Protein AF-A0A9D6DUD5-F1 (afdb_monomer_lite)

Foldseek 3Di:
DVCLLVDPPHDDQPCKDFPDWDDDAQKIKTKIKRADQLFALVQAPLPCQLQVQAPFWDQQVLVVSPDIGGQWADNDCPDPPSGIGGNQVRDPCNPHCPDCSSCVRDPSSRRHPPDHMDIDIDIGRDDDDDPDDDDDDPVVVPD

Structure (mmCIF, N/CA/C/O backbone):
data_AF-A0A9D6DUD5-F1
#
_entry.id   AF-A0A9D6DUD5-F1
#
loop_
_atom_site.group_PDB
_atom_site.id
_atom_site.type_symbol
_atom_site.label_atom_id
_atom_site.label_alt_id
_atom_site.label_comp_id
_atom_site.label_asym_id
_atom_site.label_entity_id
_atom_site.label_seq_id
_atom_site.pdbx_PDB_ins_code
_atom_site.Cartn_x
_atom_site.Cartn_y
_atom_site.Cartn_z
_atom_site.occupancy
_atom_site.B_iso_or_equiv
_atom_site.auth_seq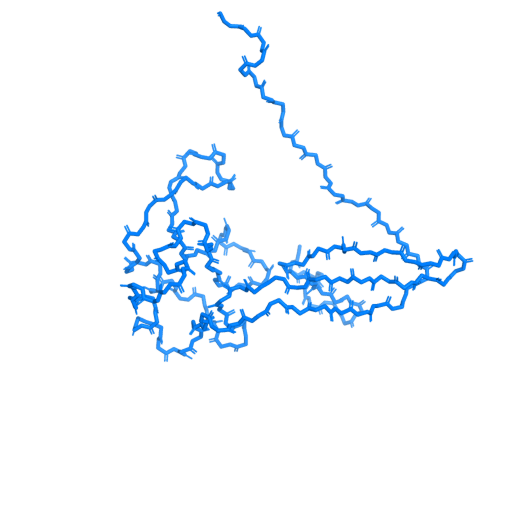_id
_atom_site.auth_comp_id
_atom_site.auth_asym_id
_atom_site.auth_atom_id
_atom_site.pdbx_PDB_model_num
ATOM 1 N N . MET A 1 1 ? 4.918 11.087 9.943 1.00 66.81 1 MET A N 1
ATOM 2 C CA . MET A 1 1 ? 4.471 9.670 9.914 1.00 66.81 1 MET A CA 1
ATOM 3 C C . MET A 1 1 ? 5.395 8.734 10.680 1.00 66.81 1 MET A C 1
ATOM 5 O O . MET A 1 1 ? 4.871 7.826 11.308 1.00 66.81 1 MET A O 1
ATOM 9 N N . LEU A 1 2 ? 6.722 8.928 10.656 1.00 81.88 2 LEU A N 1
ATOM 10 C CA . LEU A 1 2 ? 7.654 8.048 11.377 1.00 81.88 2 LEU A CA 1
ATOM 11 C C . LEU A 1 2 ? 7.324 7.927 12.876 1.00 81.88 2 LEU A C 1
ATOM 13 O O . LEU A 1 2 ? 7.267 6.811 13.381 1.00 81.88 2 LEU A O 1
ATOM 17 N N . ASP A 1 3 ? 7.040 9.047 13.546 1.00 88.69 3 ASP A N 1
ATOM 18 C CA . ASP A 1 3 ? 6.710 9.050 14.980 1.00 88.69 3 ASP A CA 1
ATOM 19 C C . ASP A 1 3 ? 5.401 8.314 15.268 1.00 88.69 3 ASP A C 1
ATOM 21 O O . ASP A 1 3 ? 5.357 7.445 16.133 1.00 88.69 3 ASP A O 1
ATOM 25 N N . ALA A 1 4 ? 4.357 8.584 14.477 1.00 88.00 4 ALA A N 1
ATOM 26 C CA . ALA A 1 4 ? 3.078 7.884 14.584 1.00 88.00 4 ALA A CA 1
ATOM 27 C C . ALA A 1 4 ? 3.239 6.365 14.400 1.00 88.00 4 ALA A C 1
ATOM 29 O O . ALA A 1 4 ? 2.611 5.598 15.117 1.00 88.00 4 ALA A O 1
ATOM 30 N N . GLY A 1 5 ? 4.115 5.925 13.488 1.00 85.38 5 GLY A N 1
ATOM 31 C CA . GLY A 1 5 ? 4.382 4.503 13.252 1.00 85.38 5 GLY A CA 1
ATOM 32 C C . GLY A 1 5 ? 5.173 3.804 14.359 1.00 85.38 5 GLY A C 1
ATOM 33 O O . GLY A 1 5 ? 5.270 2.582 14.344 1.00 85.38 5 GLY A O 1
ATOM 34 N N . ARG A 1 6 ? 5.748 4.557 15.303 1.00 88.50 6 ARG A N 1
ATOM 35 C CA . ARG A 1 6 ? 6.492 4.035 16.462 1.00 88.50 6 ARG A CA 1
ATOM 36 C C . ARG A 1 6 ? 5.762 4.261 17.786 1.00 88.50 6 ARG A C 1
ATOM 38 O O . ARG A 1 6 ? 6.257 3.840 18.828 1.00 88.50 6 ARG A O 1
ATOM 45 N N . HIS A 1 7 ? 4.624 4.949 17.766 1.00 94.81 7 HIS A N 1
ATOM 46 C CA . HIS A 1 7 ? 3.936 5.349 18.982 1.00 94.81 7 HIS A CA 1
ATOM 47 C C . HIS A 1 7 ? 3.155 4.165 19.586 1.00 94.81 7 HIS A C 1
ATOM 49 O O . HIS A 1 7 ? 2.334 3.569 18.893 1.00 94.81 7 HIS A O 1
ATOM 55 N N . PRO A 1 8 ? 3.326 3.842 20.882 1.00 95.50 8 PRO A N 1
ATOM 56 C CA . PRO A 1 8 ? 2.760 2.628 21.486 1.00 95.50 8 PRO A CA 1
ATOM 57 C C . PRO A 1 8 ? 1.226 2.625 21.576 1.00 95.50 8 PRO A C 1
ATOM 59 O O . PRO A 1 8 ? 0.620 1.566 21.701 1.00 95.50 8 PRO A O 1
ATOM 62 N N . LEU A 1 9 ? 0.594 3.802 21.521 1.00 96.31 9 LEU A N 1
ATOM 63 C CA . LEU A 1 9 ? -0.869 3.961 21.562 1.00 96.31 9 LEU A CA 1
ATOM 64 C C . LEU A 1 9 ? -1.499 4.207 20.182 1.00 96.31 9 LEU A C 1
ATOM 66 O O . LEU A 1 9 ? -2.682 4.528 20.108 1.00 96.31 9 LEU A O 1
ATOM 70 N N . ILE A 1 10 ? -0.721 4.123 19.098 1.00 94.62 10 ILE A N 1
ATOM 71 C CA . ILE A 1 10 ? -1.222 4.332 17.736 1.00 94.62 10 ILE A CA 1
ATOM 72 C C . ILE A 1 10 ? -0.978 3.060 16.930 1.00 94.62 10 ILE A C 1
ATOM 74 O O . ILE A 1 10 ? 0.158 2.664 16.693 1.00 94.62 10 ILE A O 1
ATOM 78 N N . GLU A 1 11 ? -2.060 2.443 16.463 1.00 93.50 11 GLU A N 1
ATOM 79 C CA . GLU A 1 11 ? -1.996 1.373 15.472 1.00 93.50 11 GLU A CA 1
ATOM 80 C C . GLU A 1 11 ? -2.229 1.965 14.074 1.00 93.50 11 GLU A C 1
ATOM 82 O O . GLU A 1 11 ? -3.276 2.555 13.809 1.00 93.50 11 GLU A O 1
ATOM 87 N N . ILE A 1 12 ? -1.261 1.808 13.163 1.00 92.75 12 ILE A N 1
ATOM 88 C CA . ILE A 1 12 ? -1.400 2.258 11.772 1.00 92.75 12 ILE A CA 1
ATOM 89 C C . ILE A 1 12 ? -1.871 1.100 10.892 1.00 92.75 12 ILE A C 1
ATOM 91 O O . ILE A 1 12 ? -1.138 0.143 10.642 1.00 92.75 12 ILE A O 1
ATOM 95 N N . LEU A 1 13 ? -3.073 1.243 10.337 1.00 94.00 13 LEU A N 1
ATOM 96 C CA . LEU A 1 13 ? -3.639 0.320 9.358 1.00 94.00 13 LEU A CA 1
ATOM 97 C C . LEU A 1 13 ? -3.473 0.892 7.950 1.00 94.00 13 LEU A C 1
ATOM 99 O O . LEU A 1 13 ? -4.304 1.646 7.455 1.00 94.00 13 LEU A O 1
ATOM 103 N N . THR A 1 14 ? -2.362 0.554 7.302 1.00 94.12 14 THR A N 1
ATOM 104 C CA . THR A 1 14 ? -2.125 0.928 5.899 1.00 94.12 14 THR A CA 1
ATOM 105 C C . THR A 1 14 ? -2.809 -0.037 4.932 1.00 94.12 14 THR A C 1
ATOM 107 O O . THR A 1 14 ? -3.154 -1.159 5.313 1.00 94.12 14 THR A O 1
ATOM 110 N N . CYS A 1 15 ? -3.016 0.400 3.682 1.00 94.75 15 CYS A N 1
ATOM 111 C CA . CYS A 1 15 ? -3.799 -0.344 2.683 1.00 94.75 15 CYS A CA 1
ATOM 112 C C . CYS A 1 15 ? -5.164 -0.774 3.240 1.00 94.75 15 CYS A C 1
ATOM 114 O O . CYS A 1 15 ? -5.612 -1.885 2.988 1.00 94.75 15 CYS A O 1
ATOM 116 N N . SER A 1 16 ? -5.773 0.071 4.072 1.00 96.69 16 SER A N 1
ATOM 117 C CA . SER A 1 16 ? -7.007 -0.249 4.773 1.00 96.69 16 SER A CA 1
ATOM 118 C C . SER A 1 16 ? -8.045 0.843 4.567 1.00 96.69 16 SER A C 1
ATOM 120 O O . SER A 1 16 ? -7.693 2.017 4.480 1.00 96.69 16 SER A O 1
ATOM 122 N N . GLU A 1 17 ? -9.312 0.452 4.513 1.00 97.06 17 GLU A N 1
ATOM 123 C CA . GLU A 1 17 ? -10.449 1.344 4.300 1.00 97.06 17 GLU A CA 1
ATOM 124 C C . GLU A 1 17 ? -11.580 1.036 5.286 1.00 97.06 17 GLU A C 1
ATOM 126 O O . GLU A 1 17 ? -11.777 -0.110 5.700 1.00 97.06 17 GLU A O 1
ATOM 131 N N . LEU A 1 18 ? -12.319 2.068 5.696 1.00 96.88 18 LEU A N 1
ATOM 132 C CA . LEU A 1 18 ? -13.511 1.907 6.524 1.00 96.88 18 LEU A CA 1
ATOM 133 C C . LEU A 1 18 ? -14.672 1.446 5.634 1.00 96.88 18 LEU A C 1
ATOM 135 O O . LEU A 1 18 ? -15.123 2.198 4.779 1.00 96.88 18 LEU A O 1
ATOM 139 N N . VAL A 1 19 ? -15.166 0.228 5.856 1.00 97.44 19 VAL A N 1
ATOM 140 C CA . VAL A 1 19 ? -16.267 -0.364 5.073 1.00 97.44 19 VAL A CA 1
ATOM 141 C C . VAL A 1 19 ? -17.622 -0.071 5.701 1.00 97.44 19 VAL A C 1
ATOM 143 O O . VAL A 1 19 ? -18.601 0.170 5.002 1.00 97.44 19 VAL A O 1
ATOM 146 N N . ALA A 1 20 ? -17.694 -0.112 7.030 1.00 97.25 20 ALA A N 1
ATOM 147 C CA . ALA A 1 20 ? -18.931 0.139 7.753 1.00 97.25 20 ALA A CA 1
ATOM 148 C C . ALA A 1 20 ? -18.646 0.735 9.128 1.00 97.25 20 ALA A C 1
ATOM 150 O O . ALA A 1 20 ? -17.660 0.384 9.781 1.00 97.25 20 ALA A O 1
ATOM 151 N N . LEU A 1 21 ? -19.549 1.593 9.588 1.00 96.81 21 LEU A N 1
ATOM 152 C CA . LEU A 1 21 ? -19.550 2.140 10.935 1.00 96.81 21 LEU A CA 1
ATOM 153 C C . LEU A 1 21 ? -20.958 1.989 11.507 1.00 96.81 21 LEU A C 1
ATOM 155 O O . LEU A 1 21 ? -21.922 2.473 10.919 1.00 96.81 21 LEU A O 1
ATOM 159 N N . HIS A 1 22 ? -21.071 1.295 12.635 1.00 96.25 22 HIS A N 1
ATOM 160 C CA . HIS A 1 22 ? -22.341 1.080 13.326 1.00 96.25 22 HIS A CA 1
ATOM 161 C C . HIS A 1 22 ? -22.270 1.571 14.771 1.00 96.25 22 HIS A C 1
ATOM 163 O O . HIS A 1 22 ? -21.193 1.585 15.372 1.00 96.25 22 HIS A O 1
ATOM 169 N N . GLY A 1 23 ? -23.435 1.876 15.342 1.00 93.88 23 GLY A N 1
ATOM 170 C CA . GLY A 1 23 ? -23.580 2.353 16.716 1.00 93.88 23 GLY A CA 1
ATOM 171 C C . GLY A 1 23 ? -23.649 3.875 16.815 1.00 93.88 23 GLY A C 1
ATOM 172 O O . GLY A 1 23 ? -23.555 4.576 15.813 1.00 93.88 23 GLY A O 1
ATOM 173 N N . ASP A 1 24 ? -23.802 4.349 18.047 1.00 92.12 24 ASP A N 1
ATOM 174 C CA . ASP A 1 24 ? -23.926 5.762 18.404 1.00 92.12 24 ASP A CA 1
ATOM 175 C C . ASP A 1 24 ? -22.933 6.112 19.508 1.00 92.12 24 ASP A C 1
ATOM 177 O O . ASP A 1 24 ? -22.438 5.237 20.225 1.00 92.12 24 ASP A O 1
ATOM 181 N N . PHE A 1 25 ? -22.655 7.404 19.677 1.00 91.25 25 PHE A N 1
ATOM 182 C CA . PHE A 1 25 ? -21.762 7.884 20.727 1.00 91.25 25 PHE A CA 1
ATOM 183 C C . PHE A 1 25 ? -22.195 7.368 22.117 1.00 91.25 25 PHE A C 1
ATOM 185 O O . PHE A 1 25 ? -23.374 7.472 22.463 1.00 91.25 25 PHE A O 1
ATOM 192 N N . PRO A 1 26 ? -21.276 6.839 22.954 1.00 91.62 26 PRO A N 1
ATOM 193 C CA . PRO A 1 26 ? -19.819 6.722 22.788 1.00 91.62 26 PRO A CA 1
ATOM 194 C C . PRO A 1 26 ? -19.357 5.312 22.360 1.00 91.62 26 PRO A C 1
ATOM 196 O O . PRO A 1 26 ? -18.281 4.864 22.751 1.00 91.62 26 PRO A O 1
ATOM 199 N N . ARG A 1 27 ? -20.185 4.540 21.650 1.00 96.06 27 ARG A N 1
ATOM 200 C CA . ARG A 1 27 ? -19.913 3.141 21.291 1.00 96.06 27 ARG A CA 1
ATOM 201 C C . ARG A 1 27 ? -20.102 2.902 19.800 1.00 96.06 27 ARG A C 1
ATOM 203 O O . ARG A 1 27 ? -21.173 2.495 19.356 1.00 96.06 27 ARG A O 1
ATOM 210 N N . PHE A 1 28 ? -19.009 3.046 19.060 1.00 96.94 28 PHE A N 1
ATOM 211 C CA . PHE A 1 28 ? -18.952 2.681 17.653 1.00 96.94 28 PHE A CA 1
ATOM 212 C C . PHE A 1 28 ? -18.286 1.321 17.449 1.00 96.94 28 PHE A C 1
ATOM 214 O O . PHE A 1 28 ? -17.345 0.938 18.151 1.00 96.94 28 PHE A O 1
ATOM 221 N N . VAL A 1 29 ? -18.753 0.610 16.428 1.00 97.75 29 VAL A N 1
ATOM 222 C CA . VAL A 1 29 ? -18.107 -0.578 15.878 1.00 97.75 29 VAL A CA 1
ATOM 223 C C . VAL A 1 29 ? -17.755 -0.283 14.425 1.00 97.75 29 VAL A C 1
ATOM 225 O O . VAL A 1 29 ? -18.626 -0.261 13.556 1.00 97.75 29 VAL A O 1
ATOM 228 N N . ALA A 1 30 ? -16.471 -0.039 14.175 1.00 97.38 30 ALA A N 1
ATOM 229 C CA . ALA A 1 30 ? -15.921 0.184 12.847 1.00 97.38 30 ALA A CA 1
ATOM 230 C C . ALA A 1 30 ? -15.493 -1.153 12.231 1.00 97.38 30 ALA A C 1
ATOM 232 O O . ALA A 1 30 ? -14.778 -1.930 12.862 1.00 97.38 30 ALA A O 1
ATOM 233 N N . THR A 1 31 ? -15.907 -1.416 10.997 1.00 98.06 31 THR A N 1
ATOM 234 C CA . THR A 1 31 ? -15.396 -2.522 10.182 1.00 98.06 31 THR A CA 1
ATOM 235 C C . THR A 1 31 ? -14.399 -1.950 9.190 1.00 98.06 31 THR A C 1
ATOM 237 O O . THR A 1 31 ? -14.774 -1.191 8.298 1.00 98.06 31 THR A O 1
ATOM 240 N N . VAL A 1 32 ? -13.129 -2.296 9.370 1.00 97.88 32 VAL A N 1
ATOM 241 C CA . VAL A 1 32 ? -12.018 -1.831 8.539 1.00 97.88 32 VAL A CA 1
ATOM 242 C C . VAL A 1 32 ? -11.510 -3.002 7.712 1.00 97.88 32 VAL A C 1
ATOM 244 O O . VAL A 1 32 ? -11.125 -4.029 8.272 1.00 97.88 32 VAL A O 1
ATOM 247 N N . ARG A 1 33 ? -11.497 -2.848 6.390 1.00 98.25 33 ARG A N 1
ATOM 248 C CA . ARG A 1 33 ? -10.949 -3.832 5.458 1.00 98.25 33 ARG A CA 1
ATOM 249 C C . ARG A 1 33 ? -9.500 -3.510 5.175 1.00 98.25 33 ARG A C 1
ATOM 251 O O . ARG A 1 33 ? -9.209 -2.432 4.674 1.00 98.25 33 ARG A O 1
ATOM 258 N N . LYS A 1 34 ? -8.599 -4.444 5.467 1.00 96.75 34 LYS A N 1
ATOM 259 C CA . LYS A 1 34 ? -7.199 -4.398 5.044 1.00 96.75 34 LYS A CA 1
ATOM 260 C C . LYS A 1 34 ? -7.072 -5.112 3.702 1.00 96.75 34 LYS A C 1
ATOM 262 O O . LYS A 1 34 ? -7.176 -6.337 3.635 1.00 96.75 34 LYS A O 1
ATOM 267 N N . ASN A 1 35 ? -6.843 -4.343 2.645 1.00 96.38 35 ASN A N 1
ATOM 268 C CA . ASN A 1 35 ? -6.594 -4.854 1.307 1.00 96.38 35 ASN A CA 1
ATOM 269 C C . ASN A 1 35 ? -5.187 -5.480 1.225 1.00 96.38 35 ASN A C 1
ATOM 271 O O . ASN A 1 35 ? -4.237 -4.979 1.844 1.00 96.38 35 ASN A O 1
ATOM 275 N N . PRO A 1 36 ? -5.031 -6.597 0.494 1.00 95.50 36 PRO A N 1
ATOM 276 C CA . PRO A 1 36 ? -3.767 -7.310 0.419 1.00 95.50 36 PRO A CA 1
ATOM 277 C C . PRO A 1 36 ? -2.725 -6.474 -0.326 1.00 95.50 36 PRO A C 1
ATOM 279 O O . PRO A 1 36 ? -2.951 -5.989 -1.430 1.00 95.50 36 PRO A O 1
ATOM 282 N N . ARG A 1 37 ? -1.536 -6.348 0.267 1.00 95.44 37 ARG A N 1
ATOM 283 C CA . ARG A 1 37 ? -0.362 -5.754 -0.397 1.00 95.44 37 ARG A CA 1
ATOM 284 C C . ARG A 1 37 ? 0.285 -6.698 -1.412 1.00 95.44 37 ARG A C 1
ATOM 286 O O . ARG A 1 37 ? 1.131 -6.260 -2.187 1.00 95.44 37 ARG A O 1
ATOM 293 N N . PHE A 1 38 ? -0.040 -7.990 -1.328 1.00 96.81 38 PHE A N 1
ATOM 294 C CA . PHE A 1 38 ? 0.658 -9.108 -1.979 1.00 96.81 38 PHE A CA 1
ATOM 295 C C . PHE A 1 38 ? 2.162 -9.189 -1.661 1.00 96.81 38 PHE A C 1
ATOM 297 O O . PHE A 1 38 ? 2.953 -9.817 -2.367 1.00 96.81 38 PHE A O 1
ATOM 304 N N . VAL A 1 39 ? 2.570 -8.511 -0.587 1.00 97.31 39 VAL A N 1
ATOM 305 C CA . VAL A 1 39 ? 3.923 -8.483 -0.046 1.00 97.31 39 VAL A CA 1
ATOM 306 C C . VAL A 1 39 ? 3.805 -8.480 1.472 1.00 97.31 39 VAL A C 1
ATOM 308 O O . VAL A 1 39 ? 3.169 -7.600 2.059 1.00 97.31 39 VAL A O 1
ATOM 311 N N . ARG A 1 40 ? 4.439 -9.461 2.106 1.00 96.25 40 ARG A N 1
ATOM 312 C CA . ARG A 1 40 ? 4.508 -9.619 3.556 1.00 96.25 40 ARG A CA 1
ATOM 313 C C . ARG A 1 40 ? 5.411 -8.558 4.179 1.00 96.25 40 ARG A C 1
ATOM 315 O O . ARG A 1 40 ? 6.618 -8.522 3.929 1.00 96.25 40 ARG A O 1
ATOM 322 N N . GLU A 1 41 ? 4.802 -7.676 4.968 1.00 93.62 41 GLU A N 1
ATOM 323 C CA . GLU A 1 41 ? 5.449 -6.514 5.594 1.00 93.62 41 GLU A CA 1
ATOM 324 C C . GLU A 1 41 ? 6.531 -6.916 6.609 1.00 93.62 41 GLU A C 1
ATOM 326 O O . GLU A 1 41 ? 7.536 -6.227 6.734 1.00 93.62 41 GLU A O 1
ATOM 331 N N . ASP A 1 42 ? 6.358 -8.052 7.284 1.00 94.06 42 ASP A N 1
ATOM 332 C CA . ASP A 1 42 ? 7.279 -8.626 8.271 1.00 94.06 42 ASP A CA 1
ATOM 333 C C . ASP A 1 42 ? 8.565 -9.195 7.650 1.00 94.06 42 ASP A C 1
ATOM 335 O O . ASP A 1 42 ? 9.599 -9.285 8.314 1.00 94.06 42 ASP A O 1
ATOM 339 N N . LEU A 1 43 ? 8.529 -9.559 6.364 1.00 97.00 43 LEU A N 1
ATOM 340 C CA . LEU A 1 43 ? 9.682 -10.127 5.658 1.00 97.00 43 LEU A CA 1
ATOM 341 C C . LEU A 1 43 ? 10.343 -9.169 4.675 1.00 97.00 43 LEU A C 1
ATOM 343 O O . LEU A 1 43 ? 11.531 -9.332 4.367 1.00 97.00 43 LEU A O 1
ATOM 347 N N . CYS A 1 44 ? 9.582 -8.218 4.138 1.00 97.06 44 CYS A N 1
ATOM 348 C CA . CYS A 1 44 ? 10.063 -7.278 3.143 1.00 97.06 44 CYS A CA 1
ATOM 349 C C . CYS A 1 44 ? 11.063 -6.291 3.753 1.00 97.06 44 CYS A C 1
ATOM 351 O O . CYS A 1 44 ? 10.746 -5.534 4.662 1.00 97.06 44 CYS A O 1
ATOM 353 N N . THR A 1 45 ? 12.266 -6.239 3.185 1.00 95.75 45 THR A N 1
ATOM 354 C CA . THR A 1 45 ? 13.325 -5.302 3.596 1.00 95.75 45 THR A CA 1
ATOM 355 C C . THR A 1 45 ? 13.323 -3.996 2.802 1.00 95.75 45 THR A C 1
ATOM 357 O O . THR A 1 45 ? 14.066 -3.077 3.128 1.00 95.75 45 THR A O 1
ATOM 360 N N . GLY A 1 46 ? 12.526 -3.910 1.731 1.00 95.19 46 GLY A N 1
ATOM 361 C CA . GLY A 1 46 ? 12.487 -2.730 0.866 1.00 95.19 46 GLY A CA 1
ATOM 362 C C . GLY A 1 46 ? 13.709 -2.564 -0.048 1.00 95.19 46 GLY A C 1
ATOM 363 O O . GLY A 1 46 ? 13.999 -1.442 -0.449 1.00 95.19 46 GLY A O 1
ATOM 364 N N . CYS A 1 47 ? 14.421 -3.647 -0.392 1.00 95.88 47 CYS A N 1
ATOM 365 C CA . CYS A 1 47 ? 15.650 -3.591 -1.204 1.00 95.88 47 CYS A CA 1
ATOM 366 C C . CYS A 1 47 ? 15.454 -3.163 -2.674 1.00 95.88 47 CYS A C 1
ATOM 368 O O . CYS A 1 47 ? 16.403 -2.715 -3.313 1.00 95.88 47 CYS A O 1
ATOM 370 N N . GLY A 1 48 ? 14.244 -3.313 -3.224 1.00 95.81 48 GLY A N 1
ATOM 371 C CA . GLY A 1 48 ? 13.901 -2.886 -4.587 1.00 95.81 48 GLY A CA 1
ATOM 372 C C . GLY A 1 48 ? 14.287 -3.842 -5.721 1.00 95.81 48 GLY A C 1
ATOM 373 O O . GLY A 1 48 ? 14.063 -3.525 -6.886 1.00 95.81 48 GLY A O 1
ATOM 374 N N . ASP A 1 49 ? 14.808 -5.039 -5.440 1.00 97.62 49 ASP A N 1
ATOM 375 C CA . ASP A 1 49 ? 15.188 -5.983 -6.511 1.00 97.62 49 ASP A CA 1
ATOM 376 C C . ASP A 1 49 ? 13.988 -6.497 -7.312 1.00 97.62 49 ASP A C 1
ATOM 378 O O . ASP A 1 49 ? 14.075 -6.710 -8.520 1.00 97.62 49 ASP A O 1
ATOM 382 N N . CYS A 1 50 ? 12.837 -6.631 -6.654 1.00 97.56 50 CYS A N 1
ATOM 383 C CA . CYS A 1 50 ? 11.587 -7.024 -7.294 1.00 97.56 50 CYS A CA 1
ATOM 384 C C . CYS A 1 50 ? 11.055 -5.974 -8.287 1.00 97.56 50 CYS A C 1
ATOM 386 O O . CYS A 1 50 ? 10.451 -6.339 -9.295 1.00 97.56 50 CYS A O 1
ATOM 388 N N . GLU A 1 51 ? 11.309 -4.689 -8.033 1.00 96.88 51 GLU A N 1
ATOM 389 C CA . GLU A 1 51 ? 10.912 -3.577 -8.900 1.00 96.88 51 GLU A CA 1
ATOM 390 C C . GLU A 1 51 ? 11.739 -3.561 -10.192 1.00 96.88 51 GLU A C 1
ATOM 392 O O . GLU A 1 51 ? 11.179 -3.462 -11.284 1.00 96.88 51 GLU A O 1
ATOM 397 N N . LYS A 1 52 ? 13.060 -3.767 -10.088 1.00 97.12 52 LYS A N 1
ATOM 398 C CA . LYS A 1 52 ? 13.989 -3.789 -11.237 1.00 97.12 52 LYS A CA 1
ATOM 399 C C . LYS A 1 52 ? 13.609 -4.827 -12.295 1.00 97.12 52 LYS A C 1
ATOM 401 O O . LYS A 1 52 ? 13.769 -4.575 -13.484 1.00 97.12 52 LYS A O 1
ATOM 406 N N . VAL A 1 53 ? 13.102 -5.985 -11.866 1.00 97.94 53 VAL A N 1
ATOM 407 C CA . VAL A 1 53 ? 12.749 -7.106 -12.756 1.00 97.94 53 VAL A CA 1
ATOM 408 C C . VAL A 1 53 ? 11.300 -7.071 -13.248 1.00 97.94 53 VAL A C 1
ATOM 410 O O . VAL A 1 53 ? 10.888 -7.947 -14.005 1.00 97.94 53 VAL A O 1
ATOM 413 N N . CYS A 1 5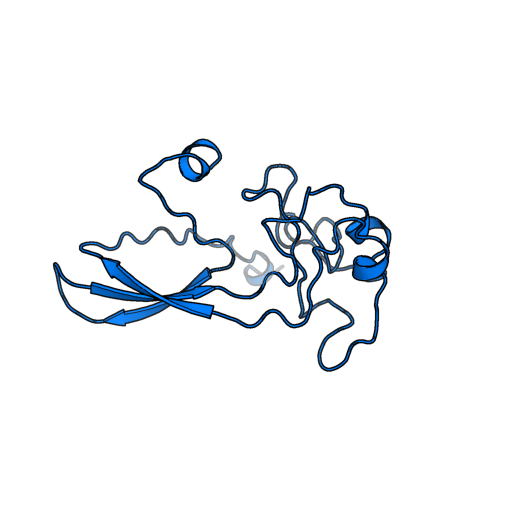4 ? 10.492 -6.106 -12.801 1.00 97.75 54 CYS A N 1
ATOM 414 C CA . CYS A 1 54 ? 9.095 -6.021 -13.203 1.00 97.75 54 CYS A CA 1
ATOM 415 C C . CYS A 1 54 ? 8.977 -5.491 -14.650 1.00 97.75 54 CYS A C 1
ATOM 417 O O . CYS A 1 54 ? 9.432 -4.373 -14.931 1.00 97.75 54 CYS A O 1
ATOM 419 N N . PRO A 1 55 ? 8.342 -6.243 -15.573 1.00 96.69 55 PRO A N 1
ATOM 420 C CA . PRO A 1 55 ? 8.222 -5.821 -16.970 1.00 96.69 55 PRO A CA 1
ATOM 421 C C . PRO A 1 55 ? 7.162 -4.730 -17.178 1.00 96.69 55 PRO A C 1
ATOM 423 O O . PRO A 1 55 ? 7.225 -3.998 -18.159 1.00 96.69 55 PRO A O 1
ATOM 426 N N . VAL A 1 56 ? 6.203 -4.591 -16.256 1.00 97.12 56 VAL A N 1
ATOM 427 C CA . VAL A 1 56 ? 5.106 -3.618 -16.366 1.00 97.12 56 VAL A CA 1
ATOM 428 C C . VAL A 1 56 ? 5.617 -2.201 -16.145 1.00 97.12 56 VAL A C 1
ATOM 430 O O . VAL A 1 56 ? 6.406 -1.961 -15.234 1.00 97.12 56 VAL A O 1
ATOM 433 N N . VAL A 1 57 ? 5.118 -1.255 -16.936 1.00 95.88 57 VAL A N 1
ATOM 434 C CA . VAL A 1 57 ? 5.333 0.182 -16.755 1.00 95.88 57 VAL A CA 1
ATOM 435 C C . VAL A 1 57 ? 3.964 0.858 -16.743 1.00 95.88 57 VAL A C 1
ATOM 437 O O . VAL A 1 57 ? 3.183 0.675 -17.670 1.00 95.88 57 VAL A O 1
ATOM 440 N N . ALA A 1 58 ? 3.667 1.606 -15.685 1.00 94.88 58 ALA A N 1
ATOM 441 C CA . ALA A 1 58 ? 2.398 2.302 -15.479 1.00 94.88 58 ALA A CA 1
ATOM 442 C C . ALA A 1 58 ? 2.656 3.732 -14.973 1.00 94.88 58 ALA A C 1
ATOM 444 O O . ALA A 1 58 ? 3.697 3.968 -14.357 1.00 94.88 58 ALA A O 1
ATOM 445 N N . PRO A 1 59 ? 1.750 4.698 -15.192 1.00 95.12 59 PRO A N 1
ATOM 446 C CA . PRO A 1 59 ? 1.895 6.037 -14.621 1.00 95.12 59 PRO A CA 1
ATOM 447 C C . PRO A 1 59 ? 1.892 5.981 -13.085 1.00 95.12 59 PRO A C 1
ATOM 449 O O . PRO A 1 59 ? 1.162 5.189 -12.483 1.00 95.12 59 PRO A O 1
ATOM 452 N N . ASN A 1 60 ? 2.718 6.805 -12.433 1.00 94.31 60 ASN A N 1
ATOM 453 C CA . ASN A 1 60 ? 2.769 6.905 -10.977 1.00 94.31 60 ASN A CA 1
ATOM 454 C C . ASN A 1 60 ? 1.732 7.919 -10.463 1.00 94.31 60 ASN A C 1
ATOM 456 O O . ASN A 1 60 ? 1.921 9.115 -10.691 1.00 94.31 60 ASN A O 1
ATOM 460 N N . PRO A 1 61 ? 0.691 7.492 -9.720 1.00 91.62 61 PRO A N 1
ATOM 461 C CA . PRO A 1 61 ? -0.295 8.412 -9.159 1.00 91.62 61 PRO A CA 1
ATOM 462 C C . PRO A 1 61 ? 0.319 9.436 -8.198 1.00 91.62 61 PRO A C 1
ATOM 464 O O . PRO A 1 61 ? -0.127 10.576 -8.164 1.00 91.62 61 PRO A O 1
ATOM 467 N N . PHE A 1 62 ? 1.371 9.064 -7.454 1.00 92.50 62 PHE A N 1
ATOM 468 C CA . PHE A 1 62 ? 2.020 9.971 -6.499 1.00 92.50 62 PHE A CA 1
ATOM 469 C C . PHE A 1 62 ? 2.706 11.161 -7.189 1.00 92.50 62 PHE A C 1
ATOM 471 O O . PHE A 1 62 ? 2.649 12.278 -6.689 1.00 92.50 62 PHE A O 1
ATOM 478 N N . ASP A 1 63 ? 3.318 10.939 -8.357 1.00 93.44 63 ASP A N 1
ATOM 479 C CA . ASP A 1 63 ? 3.915 12.001 -9.180 1.00 93.44 63 ASP A CA 1
ATOM 480 C C . ASP A 1 63 ? 2.901 12.592 -10.188 1.00 93.44 63 ASP A C 1
ATOM 482 O O . ASP A 1 63 ? 3.311 13.129 -11.215 1.00 93.44 63 ASP A O 1
ATOM 486 N N . ALA A 1 64 ? 1.587 12.447 -9.963 1.00 91.06 64 ALA A N 1
ATOM 487 C CA . ALA A 1 64 ? 0.529 12.909 -10.873 1.00 91.06 64 ALA A CA 1
ATOM 488 C C . ALA A 1 64 ? 0.702 12.430 -12.336 1.00 91.06 64 ALA A C 1
ATOM 490 O O . ALA A 1 64 ? 0.424 13.154 -13.288 1.00 91.06 64 ALA A O 1
ATOM 491 N N . GLY A 1 65 ? 1.218 11.210 -12.528 1.00 91.50 65 GLY A N 1
ATOM 492 C CA . GLY A 1 65 ? 1.470 10.622 -13.848 1.00 91.50 65 GLY A CA 1
ATOM 493 C C . GLY A 1 65 ? 2.716 11.146 -14.573 1.00 91.50 65 GLY A C 1
ATOM 494 O O . GLY A 1 65 ? 3.024 10.659 -15.657 1.00 91.50 65 GLY A O 1
ATOM 495 N N . LEU A 1 66 ? 3.475 12.073 -13.977 1.00 93.56 66 LEU A N 1
ATOM 496 C CA . LEU A 1 66 ? 4.686 12.652 -14.578 1.00 93.56 66 LEU A CA 1
ATOM 497 C C . LEU A 1 66 ? 5.876 11.686 -14.598 1.00 93.56 66 LEU A C 1
ATOM 499 O O . LEU A 1 66 ? 6.836 11.880 -15.343 1.00 93.56 66 LEU A O 1
ATOM 503 N N . LYS A 1 67 ? 5.826 10.643 -13.768 1.00 95.00 67 LYS A N 1
ATOM 504 C CA . LYS A 1 67 ? 6.795 9.548 -13.762 1.00 95.00 67 LYS A CA 1
ATOM 505 C C . LYS A 1 67 ? 6.094 8.227 -13.975 1.00 95.00 67 LYS A C 1
ATOM 507 O O . LYS A 1 67 ? 4.935 8.047 -13.605 1.00 95.00 67 LYS A O 1
ATOM 512 N N . ALA A 1 68 ? 6.840 7.280 -14.518 1.00 94.88 68 ALA A N 1
ATOM 513 C CA . AL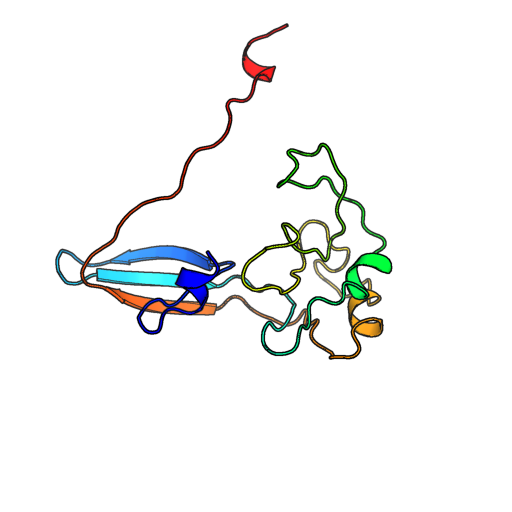A A 1 68 ? 6.417 5.899 -14.561 1.00 94.88 68 ALA A CA 1
ATOM 514 C C . ALA A 1 68 ? 6.830 5.158 -13.281 1.00 94.88 68 ALA A C 1
ATOM 516 O O . ALA A 1 68 ? 7.865 5.445 -12.680 1.00 94.88 68 ALA A O 1
ATOM 517 N N . ARG A 1 69 ? 6.033 4.162 -12.906 1.00 95.88 69 ARG A N 1
ATOM 518 C CA . ARG A 1 69 ? 6.310 3.170 -11.867 1.00 95.88 69 ARG A CA 1
ATOM 519 C C . ARG A 1 69 ? 6.097 1.760 -12.416 1.00 95.88 69 ARG A C 1
ATOM 521 O O . ARG A 1 69 ? 5.556 1.563 -13.504 1.00 95.88 69 ARG A O 1
ATOM 528 N N . LYS A 1 70 ? 6.504 0.768 -11.633 1.00 97.31 70 LYS A N 1
ATOM 529 C CA . LYS A 1 70 ? 6.254 -0.654 -11.891 1.00 97.31 70 LYS A CA 1
ATOM 530 C C . LYS A 1 70 ? 4.959 -1.121 -11.212 1.00 97.31 70 LYS A C 1
ATOM 532 O O . LYS A 1 70 ? 4.392 -0.407 -10.382 1.00 97.31 70 LYS A O 1
ATOM 537 N N . ALA A 1 71 ? 4.500 -2.332 -11.545 1.00 97.25 71 ALA A N 1
ATOM 538 C CA . ALA A 1 71 ? 3.335 -2.935 -10.883 1.00 97.25 71 ALA A CA 1
ATOM 539 C C . ALA A 1 71 ? 3.617 -3.274 -9.410 1.00 97.25 71 ALA A C 1
ATOM 541 O O . ALA A 1 71 ? 2.752 -3.087 -8.560 1.00 97.25 71 ALA A O 1
ATOM 542 N N . ILE A 1 72 ? 4.834 -3.739 -9.100 1.00 97.50 72 ILE A N 1
ATOM 543 C CA . ILE A 1 72 ? 5.345 -3.830 -7.727 1.00 97.50 72 ILE A CA 1
ATOM 544 C C . ILE A 1 72 ? 6.155 -2.573 -7.419 1.00 97.50 72 ILE A C 1
ATOM 546 O O . ILE A 1 72 ? 7.132 -2.286 -8.106 1.00 97.50 72 ILE A O 1
ATOM 550 N N . TYR A 1 73 ? 5.735 -1.806 -6.419 1.00 96.69 73 TYR A N 1
ATOM 551 C CA . TYR A 1 73 ? 6.292 -0.481 -6.153 1.00 96.69 73 TYR A CA 1
ATOM 552 C C . TYR A 1 73 ? 6.194 -0.105 -4.673 1.00 96.69 73 TYR A C 1
ATOM 554 O O . TYR A 1 73 ? 5.489 -0.740 -3.883 1.00 96.69 73 TYR A O 1
ATOM 562 N N . ARG A 1 74 ? 6.907 0.959 -4.304 1.00 95.31 74 ARG A N 1
ATOM 563 C CA . ARG A 1 74 ? 6.722 1.693 -3.051 1.00 95.31 74 ARG A CA 1
ATOM 564 C C . ARG A 1 74 ? 6.234 3.104 -3.412 1.00 95.31 74 ARG A C 1
ATOM 566 O O . ARG A 1 74 ? 6.837 3.696 -4.303 1.00 95.31 74 ARG A O 1
ATOM 573 N N . PRO A 1 75 ? 5.191 3.661 -2.763 1.00 92.06 75 PRO A N 1
ATOM 574 C CA . PRO A 1 75 ? 4.595 4.936 -3.185 1.00 92.06 75 PRO A CA 1
ATOM 575 C C . PRO A 1 75 ? 5.593 6.096 -3.304 1.00 92.06 75 PRO A C 1
ATOM 577 O O . PRO A 1 75 ? 5.535 6.869 -4.252 1.00 92.06 75 PRO A O 1
ATOM 580 N N . PHE A 1 76 ? 6.526 6.188 -2.355 1.00 91.62 76 PHE A N 1
ATOM 581 C CA . PHE A 1 76 ? 7.642 7.134 -2.346 1.00 91.62 76 PHE A CA 1
ATOM 582 C C . PHE A 1 76 ? 8.766 6.597 -1.441 1.00 91.62 76 PHE A C 1
ATOM 584 O O . PHE A 1 76 ? 8.571 5.630 -0.700 1.00 91.62 76 PHE A O 1
ATOM 591 N N . ALA A 1 77 ? 9.961 7.192 -1.489 1.00 90.44 77 ALA A N 1
ATOM 592 C CA . ALA A 1 77 ? 11.151 6.645 -0.825 1.00 90.44 77 ALA A CA 1
ATOM 593 C C . ALA A 1 77 ? 11.016 6.518 0.707 1.00 90.44 77 ALA A C 1
ATOM 595 O O . ALA A 1 77 ? 11.507 5.552 1.287 1.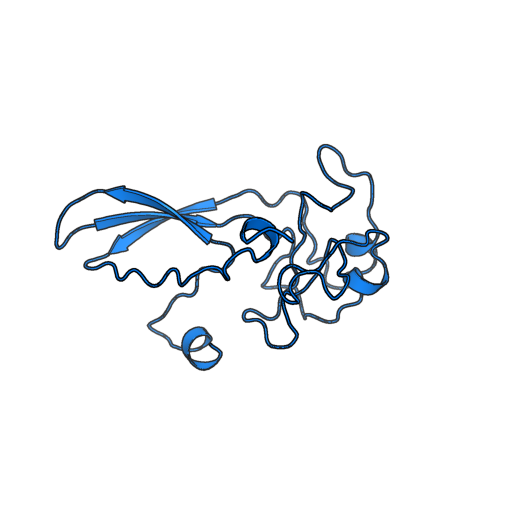00 90.44 77 ALA A O 1
ATOM 596 N N . GLN A 1 78 ? 10.321 7.458 1.348 1.00 90.50 78 GLN A N 1
ATOM 597 C CA . GLN A 1 78 ? 10.115 7.524 2.799 1.00 90.50 78 GLN A CA 1
ATOM 598 C C . GLN A 1 78 ? 8.757 6.950 3.244 1.00 90.50 78 GLN A C 1
ATOM 600 O O . GLN A 1 78 ? 8.269 7.297 4.321 1.00 90.50 78 GLN A O 1
ATOM 605 N N . ALA A 1 79 ? 8.113 6.115 2.420 1.00 90.19 79 ALA A N 1
ATOM 606 C CA . ALA A 1 79 ? 6.815 5.539 2.760 1.00 90.19 79 ALA A CA 1
ATOM 607 C C . ALA A 1 79 ? 6.883 4.708 4.055 1.00 90.19 79 ALA A C 1
ATOM 609 O O . ALA A 1 79 ? 7.846 3.977 4.294 1.00 90.19 79 ALA A O 1
ATOM 610 N N . VAL A 1 80 ? 5.836 4.813 4.879 1.00 90.25 80 VAL A N 1
ATOM 611 C CA . VAL A 1 80 ? 5.672 4.052 6.126 1.00 90.25 80 VAL A CA 1
ATOM 612 C C . VAL A 1 80 ? 4.431 3.164 5.991 1.00 90.25 80 VAL A C 1
ATOM 614 O O . VAL A 1 80 ? 3.352 3.696 5.726 1.00 90.25 80 VAL A O 1
ATOM 617 N N . PRO A 1 81 ? 4.538 1.837 6.174 1.00 90.25 81 PRO A N 1
ATOM 618 C CA . PRO A 1 81 ? 5.761 1.055 6.371 1.00 90.25 81 PRO A CA 1
ATOM 619 C C . PRO A 1 81 ? 6.653 1.061 5.122 1.00 90.25 81 PRO A C 1
ATOM 621 O O . PRO A 1 81 ? 6.162 1.189 3.999 1.00 90.25 81 PRO A O 1
ATOM 624 N N . SER A 1 82 ? 7.962 0.859 5.310 1.00 90.81 82 SER A N 1
ATOM 625 C CA . SER A 1 82 ? 8.938 0.762 4.211 1.00 90.81 82 SER A CA 1
ATOM 626 C C . SER A 1 82 ? 8.887 -0.615 3.526 1.00 90.81 82 SER A C 1
ATOM 628 O O . SER A 1 82 ? 9.900 -1.298 3.371 1.00 90.81 82 SER A O 1
ATOM 630 N N . SER A 1 83 ? 7.686 -1.021 3.119 1.00 94.94 83 SER A N 1
ATOM 631 C CA . SER A 1 83 ? 7.403 -2.256 2.393 1.00 94.94 83 SER A CA 1
ATOM 632 C C . SER A 1 83 ? 6.896 -1.942 0.987 1.00 94.94 83 SER A C 1
ATOM 634 O O . SER A 1 83 ? 6.276 -0.902 0.750 1.00 94.94 83 SER A O 1
ATOM 636 N N . TYR A 1 84 ? 7.155 -2.857 0.058 1.00 96.88 84 TYR A N 1
ATOM 637 C CA . TYR A 1 84 ? 6.577 -2.815 -1.281 1.00 96.88 84 TYR A CA 1
ATOM 638 C C . TYR A 1 84 ? 5.114 -3.272 -1.255 1.00 96.88 84 TYR A C 1
ATOM 640 O O . TYR A 1 84 ? 4.648 -3.892 -0.297 1.00 96.88 84 TYR A O 1
ATOM 648 N N . LEU A 1 85 ? 4.383 -2.958 -2.317 1.00 96.75 85 LEU A N 1
ATOM 649 C CA . LEU A 1 85 ? 3.072 -3.530 -2.599 1.00 96.75 85 LEU A CA 1
ATOM 650 C C . LEU A 1 85 ? 2.932 -3.809 -4.096 1.00 96.75 85 LEU A C 1
ATOM 652 O O . LEU A 1 85 ? 3.668 -3.240 -4.905 1.00 96.75 85 LEU A O 1
ATOM 656 N N . ILE A 1 86 ? 1.995 -4.679 -4.456 1.00 96.88 86 ILE A N 1
ATOM 657 C CA . ILE A 1 86 ? 1.652 -4.968 -5.849 1.00 96.88 86 ILE A CA 1
ATOM 658 C C . ILE A 1 86 ? 0.288 -4.366 -6.156 1.00 96.88 86 ILE A C 1
ATOM 660 O O . ILE A 1 86 ? -0.698 -4.666 -5.491 1.00 96.88 86 ILE A O 1
ATOM 664 N N . ASP A 1 87 ? 0.237 -3.542 -7.193 1.00 95.38 87 ASP A N 1
ATOM 665 C CA . ASP A 1 87 ? -1.013 -3.087 -7.785 1.00 95.38 87 ASP A CA 1
ATOM 666 C C . ASP A 1 87 ? -1.535 -4.158 -8.750 1.00 95.38 87 ASP A C 1
ATOM 668 O O . ASP A 1 87 ? -0.945 -4.415 -9.804 1.00 95.38 87 ASP A O 1
ATOM 672 N N . ARG A 1 88 ? -2.636 -4.807 -8.363 1.00 91.88 88 ARG A N 1
ATOM 673 C CA . ARG A 1 88 ? -3.231 -5.919 -9.114 1.00 91.88 88 ARG A CA 1
ATOM 674 C C . ARG A 1 88 ? -3.910 -5.468 -10.409 1.00 91.88 88 ARG A C 1
ATOM 676 O O . ARG A 1 88 ? -4.026 -6.278 -11.324 1.00 91.88 88 ARG A O 1
ATOM 683 N N . GLU A 1 89 ? -4.267 -4.190 -10.536 1.00 91.81 89 GLU A N 1
ATOM 684 C CA . GLU A 1 89 ? -4.877 -3.654 -11.757 1.00 91.81 89 GLU A CA 1
ATOM 685 C C . GLU A 1 89 ? -3.867 -3.520 -12.896 1.00 91.81 89 GLU A C 1
ATOM 687 O O . GLU A 1 89 ? -4.197 -3.751 -14.063 1.00 91.81 89 GLU A O 1
ATOM 692 N N . THR A 1 90 ? -2.618 -3.196 -12.559 1.00 93.94 90 THR A N 1
ATOM 693 C CA . THR A 1 90 ? -1.524 -3.066 -13.532 1.00 93.94 90 THR A CA 1
ATOM 694 C C . THR A 1 90 ? -0.666 -4.324 -13.643 1.00 93.94 90 THR A C 1
ATOM 696 O O . THR A 1 90 ? -0.005 -4.530 -14.661 1.00 93.94 90 THR A O 1
ATOM 699 N N . CYS A 1 91 ? -0.662 -5.195 -12.630 1.00 95.81 91 CYS A N 1
ATOM 700 C CA . CYS A 1 91 ? 0.075 -6.455 -12.672 1.00 95.81 91 CYS A CA 1
ATOM 701 C C . CYS A 1 91 ? -0.433 -7.390 -13.784 1.00 95.81 91 CYS A C 1
ATOM 703 O O . CYS A 1 91 ? -1.627 -7.474 -14.058 1.00 95.81 91 CYS A O 1
ATOM 705 N N . LEU A 1 92 ? 0.481 -8.172 -14.371 1.00 94.69 92 LEU A N 1
ATOM 706 C CA . LEU A 1 92 ? 0.128 -9.243 -15.315 1.00 94.69 92 LEU A CA 1
ATOM 707 C C . LEU A 1 92 ? -0.584 -10.426 -14.629 1.00 94.69 92 LEU A C 1
ATOM 709 O O . LEU A 1 92 ? -1.239 -11.215 -15.300 1.00 94.69 92 LEU A O 1
ATOM 713 N N . ASN A 1 93 ? -0.468 -10.552 -13.302 1.00 91.50 93 ASN A N 1
ATOM 714 C CA . ASN A 1 93 ? -1.089 -11.618 -12.512 1.00 91.50 93 ASN A CA 1
ATOM 715 C C . ASN A 1 93 ? -2.475 -11.195 -12.007 1.00 91.50 93 ASN A C 1
ATOM 717 O O . ASN A 1 93 ? -2.631 -10.867 -10.829 1.00 91.50 93 ASN A O 1
ATOM 721 N N . LYS A 1 94 ? -3.474 -11.173 -12.896 1.00 83.94 94 LYS A N 1
ATOM 722 C CA . LYS A 1 94 ? -4.860 -10.829 -12.534 1.00 83.94 94 LYS A CA 1
ATOM 723 C C . LYS A 1 94 ? -5.628 -12.050 -12.028 1.00 83.94 94 LYS A C 1
ATOM 725 O O . LYS A 1 94 ? -5.782 -12.230 -10.816 1.00 83.94 94 LYS A O 1
ATOM 730 N N . GLU A 1 95 ? -6.064 -12.886 -12.965 1.00 83.25 95 GLU A N 1
ATOM 731 C CA . GLU A 1 95 ? -6.863 -14.094 -12.715 1.00 83.25 95 GLU A CA 1
ATOM 732 C C . GLU A 1 95 ? -5.992 -15.338 -12.528 1.00 83.25 95 GLU A C 1
ATOM 734 O O . GLU A 1 95 ? -6.302 -16.203 -11.715 1.00 83.25 95 GLU A O 1
ATOM 739 N N . PHE A 1 96 ? -4.871 -15.406 -13.246 1.00 86.25 96 PHE A N 1
ATOM 740 C CA . PHE A 1 96 ? -3.907 -16.497 -13.169 1.00 86.25 96 PHE A CA 1
ATOM 741 C C . PHE A 1 96 ? -2.481 -15.956 -13.054 1.00 86.25 96 PHE A C 1
ATOM 743 O O . PHE A 1 96 ? -2.190 -14.802 -13.385 1.00 86.25 96 PHE A O 1
ATOM 750 N N . LEU A 1 97 ? -1.572 -16.801 -12.572 1.00 88.94 97 LEU A N 1
ATOM 751 C CA . LEU A 1 97 ? -0.166 -16.452 -12.409 1.00 88.94 97 LEU A CA 1
ATOM 752 C C . LEU A 1 97 ? 0.565 -16.513 -13.761 1.00 88.94 97 LEU A C 1
ATOM 754 O O . LEU A 1 97 ? 1.123 -17.542 -14.133 1.00 88.94 97 LEU A O 1
ATOM 758 N N . ALA A 1 98 ? 0.568 -15.401 -14.495 1.00 92.06 98 ALA A N 1
ATOM 759 C CA . ALA A 1 98 ? 1.256 -15.263 -15.781 1.00 92.06 98 ALA A CA 1
ATOM 760 C C . ALA A 1 98 ? 2.760 -14.942 -15.643 1.00 92.06 98 ALA A C 1
ATOM 762 O O . ALA A 1 98 ? 3.553 -15.205 -16.544 1.00 92.06 98 ALA A O 1
ATOM 763 N N . CYS A 1 99 ? 3.168 -14.340 -14.523 1.00 95.19 99 CYS A N 1
ATOM 764 C CA . CYS A 1 99 ? 4.491 -13.766 -14.306 1.00 95.19 99 CYS A CA 1
ATOM 765 C C . CYS A 1 99 ? 5.012 -14.064 -12.891 1.00 95.19 99 CYS A C 1
ATOM 767 O O . CYS A 1 99 ? 4.316 -13.878 -11.899 1.00 95.19 99 CYS A O 1
ATOM 769 N N . GLY A 1 100 ? 6.278 -14.477 -12.773 1.00 93.38 100 GLY A N 1
ATOM 770 C CA . GLY A 1 100 ? 6.905 -14.823 -11.487 1.00 93.38 100 GLY A CA 1
ATOM 771 C C . GLY A 1 100 ? 8.166 -14.026 -11.144 1.00 93.38 100 GLY A C 1
ATOM 772 O O . GLY A 1 100 ? 8.874 -14.395 -10.209 1.00 93.38 100 GLY A O 1
ATOM 773 N N . HIS A 1 101 ? 8.505 -12.973 -11.898 1.00 96.81 101 HIS A N 1
ATOM 774 C CA . HIS A 1 101 ? 9.811 -12.306 -11.782 1.00 96.81 101 HIS A CA 1
ATOM 775 C C . HIS A 1 101 ? 10.074 -11.721 -10.390 1.00 96.81 101 HIS A C 1
ATOM 777 O O . HIS A 1 101 ? 11.122 -11.984 -9.805 1.00 96.81 101 HIS A O 1
ATOM 783 N N . CYS A 1 102 ? 9.112 -10.986 -9.826 1.00 97.12 102 CYS A N 1
ATOM 784 C CA . CYS A 1 102 ? 9.240 -10.388 -8.495 1.00 97.12 102 CYS A CA 1
ATOM 785 C C . CYS A 1 102 ? 9.375 -11.443 -7.384 1.00 97.12 102 CYS A C 1
ATOM 787 O O . CYS A 1 102 ? 10.171 -11.261 -6.465 1.00 97.12 102 CYS A O 1
ATOM 789 N N . MET A 1 103 ? 8.658 -12.565 -7.500 1.00 95.94 103 MET A N 1
ATOM 790 C CA . MET A 1 103 ? 8.744 -13.686 -6.563 1.00 95.94 103 MET A CA 1
ATOM 791 C C . MET A 1 103 ? 10.124 -14.352 -6.616 1.00 95.94 103 MET A C 1
ATOM 793 O O . MET A 1 103 ? 10.726 -14.587 -5.572 1.00 95.94 103 MET A O 1
ATOM 797 N N . LYS A 1 104 ? 10.655 -14.593 -7.823 1.00 96.75 104 LYS A N 1
ATOM 798 C CA . LYS A 1 104 ? 11.992 -15.177 -8.026 1.00 96.75 104 LYS A CA 1
ATOM 799 C C . LYS A 1 104 ? 13.118 -14.247 -7.560 1.00 96.75 104 LYS A C 1
ATOM 801 O O . LYS A 1 104 ? 14.104 -14.725 -7.012 1.00 96.75 104 LYS A O 1
ATOM 806 N N . ALA A 1 105 ? 12.977 -12.936 -7.761 1.00 97.62 105 ALA A N 1
ATOM 807 C CA . ALA A 1 105 ? 13.976 -11.949 -7.346 1.00 97.62 105 ALA A CA 1
ATOM 808 C C . ALA A 1 105 ? 13.976 -11.681 -5.829 1.00 97.62 105 ALA A C 1
ATOM 810 O O . ALA A 1 105 ? 14.983 -11.243 -5.275 1.00 97.62 105 ALA A O 1
ATOM 811 N N . CYS A 1 106 ? 12.861 -11.928 -5.134 1.00 97.81 106 CYS A N 1
ATOM 812 C CA . CYS A 1 106 ? 12.751 -11.664 -3.704 1.00 97.81 106 CYS A CA 1
ATOM 813 C C . CYS A 1 106 ? 13.449 -12.750 -2.867 1.00 97.81 106 CYS A C 1
ATOM 815 O O . CYS A 1 106 ? 12.854 -13.773 -2.529 1.00 97.81 106 CYS A O 1
ATOM 817 N N . GLN A 1 107 ? 14.683 -12.486 -2.430 1.00 96.50 107 GLN A N 1
ATOM 818 C CA . GLN A 1 107 ? 15.453 -13.408 -1.578 1.00 96.50 107 GLN A CA 1
ATOM 819 C C . GLN A 1 107 ? 14.742 -13.762 -0.259 1.00 96.50 107 GLN A C 1
ATOM 821 O O . GLN A 1 107 ? 14.857 -14.878 0.241 1.00 96.50 107 GLN A O 1
ATOM 826 N N . ARG A 1 108 ? 13.968 -12.820 0.298 1.00 97.50 108 ARG A N 1
ATOM 827 C CA . ARG A 1 108 ? 13.208 -12.998 1.548 1.00 97.50 108 ARG A CA 1
ATOM 828 C C . ARG A 1 108 ? 11.887 -13.746 1.366 1.00 97.50 108 ARG A C 1
ATOM 830 O O . ARG A 1 108 ? 11.221 -14.007 2.362 1.00 97.50 108 ARG A O 1
ATOM 837 N N . LYS A 1 109 ? 11.494 -14.072 0.126 1.00 97.06 109 LYS A N 1
ATOM 838 C CA . LYS A 1 109 ? 10.203 -14.704 -0.204 1.00 97.06 109 LYS A CA 1
ATOM 839 C C . LYS A 1 109 ? 9.016 -13.965 0.436 1.00 97.06 109 LYS A C 1
ATOM 841 O O . LYS A 1 109 ? 8.132 -14.561 1.054 1.00 97.06 109 LYS A O 1
ATOM 846 N N . ALA A 1 110 ? 9.052 -12.636 0.333 1.00 97.81 110 ALA A N 1
ATOM 847 C CA . ALA A 1 110 ? 8.031 -11.753 0.883 1.00 97.81 110 ALA A CA 1
ATOM 848 C C . ALA A 1 110 ? 6.829 -11.582 -0.059 1.00 97.81 110 ALA A C 1
ATOM 850 O O . ALA A 1 110 ? 5.752 -11.249 0.415 1.00 97.81 110 ALA A O 1
ATOM 851 N N . VAL A 1 111 ? 6.997 -11.798 -1.368 1.00 97.44 111 VAL A N 1
ATOM 852 C CA . VAL A 1 111 ? 5.908 -11.702 -2.354 1.00 97.44 111 VAL A CA 1
ATOM 853 C C . VAL A 1 111 ? 4.964 -12.894 -2.207 1.00 97.44 111 VAL A C 1
ATOM 855 O O . VAL A 1 111 ? 5.418 -14.035 -2.265 1.00 97.44 111 VAL A O 1
ATOM 858 N N . ASP A 1 112 ? 3.674 -12.614 -2.054 1.00 95.62 112 ASP A N 1
ATOM 859 C CA . ASP A 1 112 ? 2.621 -13.602 -1.823 1.00 95.62 112 ASP A CA 1
ATOM 860 C C . ASP A 1 112 ? 1.328 -13.159 -2.532 1.00 95.62 112 ASP A C 1
ATOM 862 O O . ASP A 1 112 ? 0.663 -12.215 -2.108 1.00 95.62 112 ASP A O 1
ATOM 866 N N . PHE A 1 113 ? 0.989 -13.815 -3.646 1.00 94.75 113 PHE A N 1
ATOM 867 C CA . PHE A 1 113 ? -0.200 -13.485 -4.447 1.00 94.75 113 PHE A CA 1
ATOM 868 C C . PHE A 1 113 ? -1.501 -14.076 -3.887 1.00 94.75 113 PHE A C 1
ATOM 870 O O . PHE A 1 113 ? -2.579 -13.658 -4.319 1.00 94.75 113 PHE A O 1
ATOM 877 N N . ASP A 1 114 ? -1.400 -14.984 -2.915 1.00 92.94 114 ASP A N 1
ATOM 878 C CA . ASP A 1 114 ? -2.540 -15.661 -2.296 1.00 92.94 114 ASP A CA 1
ATOM 879 C C . ASP A 1 114 ? -3.087 -14.879 -1.090 1.00 92.94 114 ASP A C 1
ATOM 881 O O . ASP A 1 114 ? -4.093 -15.257 -0.488 1.00 92.94 114 ASP A O 1
ATOM 885 N N . MET A 1 115 ? -2.462 -13.745 -0.746 1.00 94.75 115 MET A N 1
ATOM 886 C CA . MET A 1 115 ? -2.963 -12.840 0.285 1.00 94.75 115 MET A CA 1
ATOM 887 C C . MET A 1 115 ? -4.395 -12.381 -0.030 1.00 94.75 115 MET A C 1
ATOM 889 O O . MET A 1 115 ? -4.648 -11.729 -1.044 1.00 94.75 115 MET A O 1
ATOM 893 N N . ALA A 1 116 ? -5.317 -12.657 0.892 1.00 94.25 116 ALA A N 1
ATOM 894 C CA . ALA A 1 116 ? -6.708 -12.225 0.813 1.00 94.25 116 ALA A CA 1
ATOM 895 C C . ALA A 1 116 ? -6.961 -10.941 1.633 1.00 94.25 116 ALA A C 1
ATOM 897 O O . ALA A 1 116 ? -6.251 -10.691 2.616 1.00 94.25 116 ALA A O 1
ATOM 898 N N . PRO A 1 117 ? -7.981 -10.137 1.272 1.00 95.75 117 PRO A N 1
ATOM 899 C CA . PRO A 1 117 ? -8.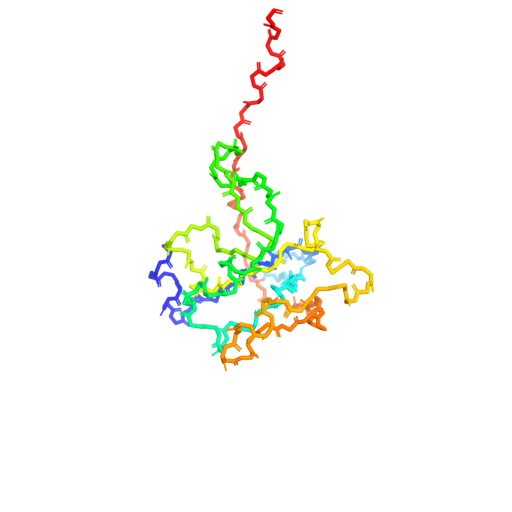467 -9.052 2.119 1.00 95.75 117 PRO A CA 1
ATOM 900 C C . PRO A 1 117 ? -8.890 -9.555 3.503 1.00 95.75 117 PRO A C 1
ATOM 902 O O . PRO A 1 117 ? -9.429 -10.654 3.637 1.00 95.75 117 PRO A O 1
ATOM 905 N N . GLN A 1 118 ? -8.664 -8.740 4.533 1.00 96.44 118 GLN A N 1
ATOM 906 C CA . GLN A 1 118 ? -9.000 -9.080 5.917 1.00 96.44 118 GLN A CA 1
ATOM 907 C C . GLN A 1 118 ? -9.859 -7.989 6.546 1.00 96.44 118 GLN A C 1
ATOM 909 O O . GLN A 1 118 ? -9.426 -6.842 6.651 1.00 96.44 118 GLN A O 1
ATOM 914 N N . ASP A 1 119 ? -11.043 -8.359 7.026 1.00 97.31 119 ASP A N 1
ATOM 915 C CA . ASP A 1 119 ? -11.927 -7.438 7.736 1.00 97.31 119 ASP A CA 1
ATOM 916 C C . ASP A 1 119 ? -11.661 -7.502 9.244 1.00 97.31 119 ASP A C 1
ATOM 918 O O . ASP A 1 119 ? -11.663 -8.568 9.863 1.00 97.31 119 ASP A O 1
ATOM 922 N N . ARG A 1 120 ? -11.444 -6.337 9.857 1.00 96.69 120 ARG A N 1
ATOM 923 C CA . ARG A 1 120 ? -11.225 -6.175 11.297 1.00 96.69 120 ARG A CA 1
ATOM 924 C C . ARG A 1 120 ? -12.332 -5.325 11.900 1.00 96.69 120 ARG A C 1
ATOM 926 O O . ARG A 1 120 ? -12.605 -4.224 11.430 1.00 96.69 120 ARG A O 1
ATOM 933 N N . LYS A 1 121 ? -12.938 -5.817 12.983 1.00 97.12 121 LYS A N 1
ATOM 934 C CA . LYS A 1 121 ? -13.895 -5.047 13.787 1.00 97.12 121 LYS A CA 1
ATOM 935 C C . LYS A 1 121 ? -13.166 -4.339 14.922 1.00 97.12 121 LYS A C 1
ATOM 937 O O . LYS A 1 121 ? -12.572 -4.995 15.775 1.00 97.12 121 LYS A O 1
ATOM 942 N N . LEU A 1 122 ? -13.242 -3.015 14.945 1.00 96.75 122 LEU A N 1
ATOM 943 C CA . LEU A 1 122 ? -12.647 -2.159 15.965 1.00 96.75 122 LEU A CA 1
ATOM 944 C C . LEU A 1 122 ? -13.758 -1.502 16.780 1.00 96.75 122 LEU A C 1
ATOM 946 O O . LEU A 1 122 ? -14.696 -0.932 16.225 1.00 96.75 122 LEU A O 1
ATOM 950 N N . ARG A 1 123 ? -13.655 -1.583 18.107 1.00 97.00 123 ARG A N 1
ATOM 951 C CA . ARG A 1 123 ? -14.546 -0.860 19.021 1.00 97.00 123 ARG A CA 1
ATOM 952 C C . ARG A 1 123 ? -13.884 0.463 19.372 1.00 97.00 123 ARG A C 1
ATOM 954 O O . ARG A 1 123 ? -12.787 0.451 19.924 1.00 97.00 123 ARG A O 1
ATOM 961 N N . VAL A 1 124 ? -14.533 1.576 19.047 1.00 96.56 124 VAL A N 1
ATOM 962 C CA . VAL A 1 124 ? -13.977 2.922 19.248 1.00 96.56 124 VAL A CA 1
ATOM 963 C C . VAL A 1 124 ? -15.007 3.848 19.888 1.00 96.56 124 VAL A C 1
ATOM 965 O O . VAL A 1 124 ? -16.211 3.679 19.697 1.00 96.56 124 VAL A O 1
ATOM 968 N N . GLY A 1 125 ? -14.528 4.810 20.680 1.00 96.81 125 GLY A N 1
ATOM 969 C CA . GLY A 1 125 ? -15.385 5.787 21.362 1.00 96.81 125 GLY A CA 1
ATOM 970 C C . GLY A 1 125 ? -15.671 7.046 20.544 1.00 96.81 125 GLY A C 1
ATOM 971 O O . GLY A 1 125 ? -16.722 7.665 20.693 1.00 96.81 125 GLY A O 1
ATOM 972 N N . SER A 1 126 ? -14.748 7.407 19.658 1.00 95.62 126 SER A N 1
ATOM 973 C CA . SER A 1 126 ? -14.826 8.579 18.792 1.00 95.62 126 SER A CA 1
ATOM 974 C C . SER A 1 126 ? -14.220 8.272 17.424 1.00 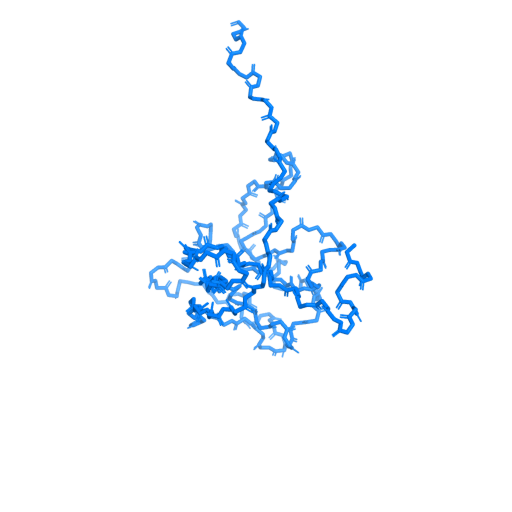95.62 126 SER A C 1
ATOM 976 O O . SER A 1 126 ? -13.413 7.351 17.277 1.00 95.62 126 SER A O 1
ATOM 978 N N . VAL A 1 127 ? -14.630 9.047 16.420 1.00 94.88 127 VAL A N 1
ATOM 979 C CA . VAL A 1 127 ? -14.130 8.968 15.045 1.00 94.88 127 VAL A CA 1
ATOM 980 C C . VAL A 1 127 ? -13.770 10.378 14.592 1.00 94.88 127 VAL A C 1
ATOM 982 O O . VAL A 1 127 ? -14.552 11.308 14.774 1.00 94.88 127 VAL A O 1
ATOM 985 N N . VAL A 1 128 ? -12.585 10.533 14.006 1.00 95.44 128 VAL A N 1
ATOM 986 C CA . VAL A 1 128 ? -12.109 11.793 13.423 1.00 95.44 128 VAL A CA 1
ATOM 987 C C . VAL A 1 128 ? -11.893 11.565 11.932 1.00 95.44 128 VAL A C 1
ATOM 989 O O . VAL A 1 128 ? -11.183 10.636 11.550 1.00 95.44 128 VAL A O 1
ATOM 992 N N . ILE A 1 129 ? -12.511 12.396 11.092 1.00 95.25 129 ILE A N 1
ATOM 993 C CA . ILE A 1 129 ? -12.394 12.304 9.632 1.00 95.25 129 ILE A CA 1
ATOM 994 C C . ILE A 1 129 ? -11.317 13.278 9.159 1.00 95.25 129 ILE A C 1
ATOM 996 O O . ILE A 1 129 ? -11.388 14.474 9.428 1.00 95.25 129 ILE A O 1
ATOM 1000 N N . ALA A 1 130 ? -10.326 12.751 8.442 1.00 96.31 130 ALA A N 1
ATOM 1001 C CA . ALA A 1 130 ? -9.216 13.511 7.874 1.00 96.31 130 ALA A CA 1
ATOM 1002 C C . ALA A 1 130 ? -8.814 12.943 6.497 1.00 96.31 130 ALA A C 1
ATOM 1004 O O . ALA A 1 130 ? -7.652 12.624 6.262 1.00 96.31 130 ALA A O 1
ATOM 1005 N N . SER A 1 131 ? -9.788 12.762 5.598 1.00 95.00 131 SER A N 1
ATOM 1006 C CA . SER A 1 131 ? -9.600 12.130 4.277 1.00 95.00 131 SER A CA 1
ATOM 1007 C C . SER A 1 131 ? -8.864 12.995 3.246 1.00 95.00 131 SER A C 1
ATOM 1009 O O . SER A 1 131 ? -8.519 12.495 2.182 1.00 95.00 131 SER A O 1
ATOM 1011 N N . GLY A 1 132 ? -8.596 14.268 3.548 1.00 96.00 132 GLY A N 1
ATOM 1012 C CA . GLY A 1 132 ? -7.891 15.176 2.641 1.00 96.00 132 GLY A CA 1
ATOM 1013 C C . GLY A 1 132 ? -8.783 15.742 1.531 1.00 96.00 132 GLY A C 1
ATOM 1014 O O . GLY A 1 132 ? -9.974 15.962 1.745 1.00 96.00 132 GLY A O 1
ATOM 1015 N N . PHE A 1 133 ? -8.176 16.029 0.378 1.00 96.12 133 PHE A N 1
ATOM 1016 C CA . PHE A 1 133 ? -8.803 16.621 -0.807 1.00 96.12 133 PHE A CA 1
ATOM 1017 C C . PHE A 1 133 ? -8.075 16.156 -2.078 1.00 96.12 133 PHE A C 1
ATOM 1019 O O . PHE A 1 133 ? -6.916 15.744 -1.997 1.00 96.12 133 PHE A O 1
ATOM 1026 N N . ASP A 1 134 ? -8.722 16.300 -3.236 1.00 94.00 134 ASP A N 1
ATOM 1027 C CA . ASP A 1 134 ? -8.118 16.057 -4.550 1.00 94.00 134 ASP A CA 1
ATOM 1028 C C . ASP A 1 134 ? -7.841 17.378 -5.293 1.00 94.00 134 ASP A C 1
ATOM 1030 O O . ASP A 1 134 ? -8.609 18.338 -5.150 1.00 94.00 134 ASP A O 1
ATOM 1034 N N . PRO A 1 135 ? -6.760 17.469 -6.095 1.00 92.44 135 PRO A N 1
ATOM 1035 C CA . PRO A 1 135 ? -6.535 18.607 -6.980 1.00 92.44 135 PRO A CA 1
ATOM 1036 C C . PRO A 1 135 ? -7.669 18.770 -7.998 1.00 92.44 135 PRO A C 1
ATOM 1038 O O . PRO A 1 135 ? -8.228 17.793 -8.491 1.00 92.44 135 PRO A O 1
ATOM 1041 N N . PHE A 1 136 ? -7.968 20.015 -8.364 1.00 93.81 136 PHE A N 1
ATOM 1042 C CA . PHE A 1 136 ? -8.947 20.306 -9.407 1.00 93.81 136 PHE A CA 1
ATOM 1043 C C . PHE A 1 136 ? -8.443 19.867 -10.795 1.00 93.81 136 PHE A C 1
ATOM 1045 O O . PHE A 1 136 ? -7.303 20.158 -11.167 1.00 93.81 136 PHE A O 1
ATOM 1052 N N . ASP A 1 137 ? -9.308 19.221 -11.580 1.00 91.94 137 ASP A N 1
ATOM 1053 C CA . ASP A 1 137 ? -9.017 18.852 -12.967 1.00 91.94 137 ASP A CA 1
ATOM 1054 C C . ASP A 1 137 ? -9.142 20.069 -13.897 1.00 91.94 137 ASP A C 1
ATOM 1056 O O . ASP A 1 137 ? -10.232 20.480 -14.303 1.00 91.94 137 ASP A O 1
ATOM 1060 N N . ALA A 1 138 ? -7.993 20.638 -14.265 1.00 92.06 138 ALA A N 1
ATOM 1061 C CA . ALA A 1 138 ? -7.917 21.812 -15.127 1.00 92.06 138 ALA A CA 1
ATOM 1062 C C . ALA A 1 138 ? -8.434 21.580 -16.560 1.00 92.06 138 ALA A C 1
ATOM 1064 O O . ALA A 1 138 ? -8.681 22.560 -17.264 1.00 92.06 138 ALA A O 1
ATOM 1065 N N . SER A 1 139 ? -8.625 20.330 -17.007 1.00 91.38 139 SER A N 1
ATOM 1066 C CA . SER A 1 139 ? -9.203 20.042 -18.330 1.00 91.38 139 SER A CA 1
ATOM 1067 C C . SER A 1 139 ? -10.661 20.506 -18.451 1.00 91.38 139 SER A C 1
ATOM 1069 O O . SER A 1 139 ? -11.119 20.826 -19.547 1.00 91.38 139 SER A O 1
ATOM 1071 N N . LEU A 1 140 ? -11.359 20.646 -17.319 1.00 93.56 140 LEU A N 1
ATOM 1072 C CA . LEU A 1 140 ? -12.740 21.121 -17.246 1.00 93.56 140 LEU A CA 1
ATOM 1073 C C . LEU A 1 140 ? -12.897 22.618 -17.547 1.00 93.56 140 LEU A C 1
ATOM 1075 O O . LEU A 1 140 ? -14.006 23.062 -17.830 1.00 93.56 140 LEU A O 1
ATOM 1079 N N . LEU A 1 141 ? -11.817 23.408 -17.487 1.00 90.69 141 LEU A N 1
ATOM 1080 C CA . LEU A 1 141 ? -11.885 24.857 -17.729 1.00 90.69 141 LEU A CA 1
ATOM 1081 C C . LEU A 1 141 ? -12.055 25.224 -19.206 1.00 90.69 141 LEU A C 1
ATOM 1083 O O . LEU A 1 141 ? -12.336 26.384 -19.497 1.00 90.69 141 LEU A O 1
ATOM 1087 N N . GLY A 1 142 ? -11.923 24.255 -20.116 1.00 76.12 142 GLY A N 1
ATOM 1088 C CA . GLY A 1 142 ? -11.943 24.498 -21.552 1.00 76.12 142 GLY A CA 1
ATOM 1089 C C . GLY A 1 142 ? -10.691 25.250 -22.012 1.00 76.12 142 GLY A C 1
ATOM 1090 O O . GLY A 1 142 ? -10.258 26.237 -21.419 1.00 76.12 142 GLY A O 1
ATOM 1091 N N . ARG A 1 143 ? -10.073 24.764 -23.081 1.00 60.62 143 ARG A N 1
ATOM 1092 C CA . ARG A 1 143 ? -9.136 25.547 -23.886 1.00 60.62 143 ARG A CA 1
ATOM 1093 C C . ARG A 1 143 ? -9.742 25.732 -25.260 1.00 60.62 143 ARG A C 1
ATOM 1095 O O . ARG A 1 143 ? -10.357 24.752 -25.735 1.00 60.62 143 ARG A O 1
#

pLDDT: mean 94.0, std 5.0, range [60.62, 98.25]

Radius of gyration: 17.99 Å; chains: 1; bounding box: 40×42×47 Å

Sequence (143 aa):
MLDAGRHPLIEILTCSELVALHGDFPRFVATVRKNPRFVREDLCTGCGDCEKVCPVVAPNPFDAGLKARKAIYRPFAQAVPSSYLIDRETCLNKEFLACGHCMKACQRKAVDFDMAPQDRKLRVGSVVIASGFDPFDASLLGR

Secondary structure (DSSP, 8-state):
-TTGGG-TT----TTEEEEEEEEETTEEEEEEEE---SB-TTT-----HHHHT----EE-TTTTTSSEE-SEE-SSTT-SS---EE-TTTSS-SSS----HHHHH-TT--B-TTPPPEEEEEEES------------GGGG--